Protein AF-A0A8T4SDY5-F1 (afdb_monomer_lite)

Foldseek 3Di:
DDDDDPPDDPDDPLPAEDEQALLLLLLCQLVLDVVSVCCLQVVPPSYAYEYEPLSVVLNVVLDDPPRPGDVVSVVSNVVRYHYHYPCVVPVDDRDDHDPVSSVVSCCSSNPRPPPPPPDPDD

Sequence (122 aa):
MVRIDIRVNPVEQPSNTITLTPDMILKYLLGTDEKIETTILCKPEKTELVTTDLALYEAMGSIKPYDNVQLNKLTKLLESVHIFSHKQQTGSEKPILKEERVEQLRKIALDKQSNKKSKLED

Secondary structure (DSSP, 8-state):
--------PPP---S-EEEPPHHHHHHHHHT--HHHHHHHHH--TT-EEEEEHHHHHHHHHT--TTS---HHHHHHHHHHEEEE-HHHHHSSPPPPPPHHHHHHHHHHHH------------

Structure (mmCIF, N/CA/C/O backbone):
data_AF-A0A8T4SDY5-F1
#
_entry.id   AF-A0A8T4SDY5-F1
#
loop_
_atom_site.group_PDB
_atom_site.id
_atom_site.type_symbol
_atom_site.label_atom_id
_atom_site.label_alt_id
_atom_site.label_comp_id
_atom_site.label_asym_id
_atom_site.label_entity_id
_atom_site.label_seq_id
_atom_site.pdbx_PDB_ins_code
_atom_site.Cartn_x
_atom_site.Cartn_y
_atom_site.Cartn_z
_atom_site.occupancy
_atom_site.B_iso_or_equiv
_atom_site.auth_seq_id
_atom_site.auth_comp_id
_atom_site.auth_asym_id
_atom_site.auth_atom_id
_atom_site.pdbx_PDB_model_num
ATOM 1 N N . MET A 1 1 ? 36.362 -31.398 -11.521 1.00 44.50 1 MET A N 1
ATOM 2 C CA . MET A 1 1 ? 35.731 -30.291 -10.771 1.00 44.50 1 MET A CA 1
ATOM 3 C C . MET A 1 1 ? 35.431 -29.184 -11.772 1.00 44.50 1 MET A C 1
ATOM 5 O O . MET A 1 1 ? 36.360 -28.533 -12.226 1.00 44.50 1 MET A O 1
ATOM 9 N N . VAL A 1 2 ? 34.184 -29.079 -12.234 1.00 39.91 2 VAL A N 1
ATOM 10 C CA . VAL A 1 2 ? 33.777 -28.136 -13.293 1.00 39.91 2 VAL A CA 1
ATOM 11 C C . VAL A 1 2 ? 33.334 -26.834 -12.628 1.00 39.91 2 VAL A C 1
ATOM 13 O O . VAL A 1 2 ? 32.481 -26.868 -11.745 1.00 39.91 2 VAL A O 1
ATOM 16 N N . ARG A 1 3 ? 33.935 -25.704 -13.012 1.00 40.62 3 ARG A N 1
ATOM 17 C CA . ARG A 1 3 ? 33.498 -24.362 -12.608 1.00 40.62 3 ARG A CA 1
ATOM 18 C C . ARG A 1 3 ? 32.627 -23.807 -13.731 1.00 40.62 3 ARG A C 1
ATOM 20 O O . ARG A 1 3 ? 33.090 -23.718 -14.863 1.00 40.62 3 ARG A O 1
ATOM 27 N N . ILE A 1 4 ? 31.365 -23.518 -13.429 1.00 52.50 4 ILE A N 1
ATOM 28 C CA . ILE A 1 4 ? 30.441 -22.861 -14.355 1.00 52.50 4 ILE A CA 1
ATOM 29 C C . ILE A 1 4 ? 30.467 -21.377 -14.003 1.00 52.50 4 ILE A C 1
ATOM 31 O O . ILE A 1 4 ? 29.946 -20.979 -12.963 1.00 52.50 4 ILE A O 1
ATOM 35 N N . ASP A 1 5 ? 31.089 -20.574 -14.861 1.00 45.53 5 ASP A N 1
ATOM 36 C CA . ASP A 1 5 ? 31.053 -19.120 -14.757 1.00 45.53 5 ASP A CA 1
ATOM 37 C C . ASP A 1 5 ? 29.732 -18.615 -15.349 1.00 45.53 5 ASP A C 1
ATOM 39 O O . ASP A 1 5 ? 29.565 -18.508 -16.567 1.00 45.53 5 ASP A O 1
ATOM 43 N N . ILE A 1 6 ? 28.762 -18.327 -14.480 1.00 57.06 6 ILE A N 1
ATOM 44 C CA . ILE A 1 6 ? 27.510 -17.673 -14.870 1.00 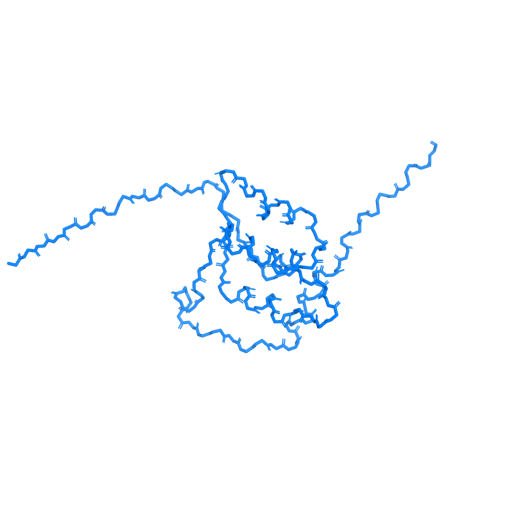57.06 6 ILE A CA 1
ATOM 45 C C . ILE A 1 6 ? 27.828 -16.199 -15.135 1.00 57.06 6 ILE A C 1
ATOM 47 O O . ILE A 1 6 ? 27.976 -15.400 -14.211 1.00 57.06 6 ILE A O 1
ATOM 51 N N . ARG A 1 7 ? 27.942 -15.831 -16.415 1.00 48.81 7 ARG A N 1
ATOM 52 C CA . ARG A 1 7 ? 27.983 -14.428 -16.841 1.00 48.81 7 ARG A CA 1
ATOM 53 C C . ARG A 1 7 ? 26.592 -13.824 -16.668 1.00 48.81 7 ARG A C 1
ATOM 55 O O . ARG A 1 7 ? 25.715 -14.028 -17.503 1.00 48.81 7 ARG A O 1
ATOM 62 N N . VAL A 1 8 ? 26.391 -13.093 -15.578 1.00 56.53 8 VAL A N 1
ATOM 63 C CA . VAL A 1 8 ? 25.220 -12.228 -15.415 1.00 56.53 8 VAL A CA 1
ATOM 64 C C . VAL A 1 8 ? 25.476 -10.980 -16.256 1.00 56.53 8 VAL A C 1
ATOM 66 O O . VAL A 1 8 ? 26.360 -10.186 -15.937 1.00 56.53 8 VAL A O 1
ATOM 69 N N . ASN A 1 9 ? 24.756 -10.835 -17.369 1.00 43.38 9 ASN A N 1
ATOM 70 C CA . ASN A 1 9 ? 24.754 -9.583 -18.122 1.00 43.38 9 ASN A CA 1
ATOM 71 C C . ASN A 1 9 ? 24.195 -8.466 -17.222 1.00 43.38 9 ASN A C 1
ATOM 73 O O . ASN A 1 9 ? 23.220 -8.717 -16.507 1.00 43.38 9 ASN A O 1
ATOM 77 N N . PRO A 1 10 ? 24.774 -7.253 -17.235 1.00 46.28 10 PRO A N 1
ATOM 78 C CA . PRO A 1 10 ? 24.195 -6.130 -16.516 1.00 46.28 10 PRO A CA 1
ATOM 79 C C . PRO A 1 10 ? 22.803 -5.862 -17.092 1.00 46.28 10 PRO A C 1
ATOM 81 O O . PRO A 1 10 ? 22.654 -5.596 -18.282 1.00 46.28 10 PRO A O 1
ATOM 84 N N . VAL A 1 11 ? 21.784 -5.996 -16.246 1.00 57.41 11 VAL A N 1
ATOM 85 C CA . VAL A 1 11 ? 20.415 -5.598 -16.574 1.00 57.41 11 VAL A CA 1
ATOM 86 C C . VAL A 1 11 ? 20.456 -4.091 -16.810 1.00 57.41 11 VAL A C 1
ATOM 88 O O . VAL A 1 11 ? 20.829 -3.341 -15.906 1.00 57.41 11 VAL A O 1
ATOM 91 N N . GLU A 1 12 ? 20.146 -3.652 -18.032 1.00 52.16 12 GLU A N 1
ATOM 92 C CA . GLU A 1 12 ? 19.952 -2.234 -18.334 1.00 52.16 12 GLU A CA 1
ATOM 93 C C . GLU A 1 12 ? 18.921 -1.681 -17.345 1.00 52.16 12 GLU A C 1
ATOM 95 O O . GLU A 1 12 ? 17.780 -2.140 -17.305 1.00 52.16 12 GLU A O 1
ATOM 100 N N . GLN A 1 13 ? 19.344 -0.750 -16.485 1.00 49.12 13 GLN A N 1
ATOM 101 C CA . GLN A 1 13 ? 18.445 -0.148 -15.509 1.00 49.12 13 GLN A CA 1
ATOM 102 C C . GLN A 1 13 ? 17.371 0.638 -16.271 1.00 49.12 13 GLN A C 1
ATOM 104 O O . GLN A 1 13 ? 17.728 1.532 -17.048 1.00 49.12 13 GLN A O 1
ATOM 109 N N . PRO A 1 14 ? 16.072 0.343 -16.085 1.00 51.69 14 PRO A N 1
ATOM 110 C CA . PRO A 1 14 ? 15.031 1.179 -16.656 1.00 51.69 14 PRO A CA 1
ATOM 111 C C . PRO A 1 14 ? 15.215 2.596 -16.112 1.00 51.69 14 PRO A C 1
ATOM 113 O O . PRO A 1 14 ? 15.319 2.808 -14.907 1.00 51.69 14 PRO A O 1
ATOM 116 N N . SER A 1 15 ? 15.278 3.58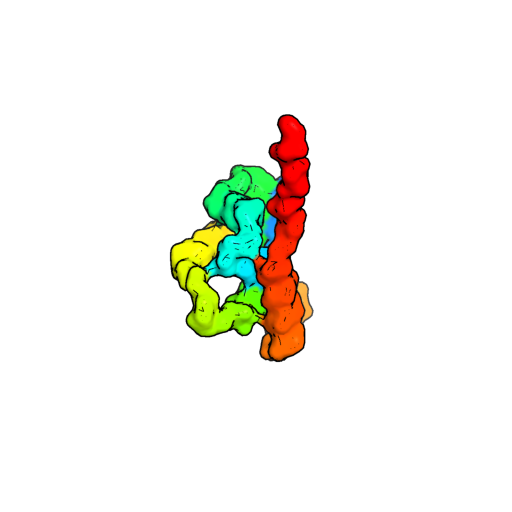6 -17.002 1.00 61.88 15 SER A N 1
ATOM 117 C CA . SER A 1 15 ? 15.659 4.959 -16.649 1.00 61.88 15 SER A CA 1
ATOM 118 C C . SER A 1 15 ? 14.655 5.683 -15.736 1.00 61.88 15 SER A C 1
ATOM 120 O O . SER A 1 15 ? 14.908 6.825 -15.377 1.00 61.88 15 SER A O 1
ATOM 122 N N . ASN A 1 16 ? 13.528 5.056 -15.370 1.00 84.88 16 ASN A N 1
ATOM 123 C CA . ASN A 1 16 ? 12.504 5.600 -14.475 1.00 84.88 16 ASN A CA 1
ATOM 124 C C . ASN A 1 16 ? 11.881 4.495 -13.600 1.00 84.88 16 ASN A C 1
ATOM 126 O O . ASN A 1 16 ? 10.902 3.858 -13.993 1.00 84.88 16 ASN A O 1
ATOM 130 N N . THR A 1 17 ? 12.408 4.296 -12.393 1.00 92.06 17 THR A N 1
ATOM 131 C CA . THR A 1 17 ? 11.787 3.443 -11.366 1.00 92.06 17 THR A CA 1
ATOM 132 C C . THR A 1 17 ? 10.934 4.293 -10.425 1.00 92.06 17 THR A C 1
ATOM 134 O O . THR A 1 17 ? 11.414 5.279 -9.866 1.00 92.06 17 THR A O 1
ATOM 137 N N . ILE A 1 18 ? 9.673 3.910 -10.219 1.00 94.56 18 ILE A N 1
ATOM 138 C CA . ILE A 1 18 ? 8.767 4.528 -9.246 1.00 94.56 18 ILE A CA 1
ATOM 139 C C . ILE A 1 18 ? 8.543 3.548 -8.100 1.00 94.56 18 ILE A C 1
ATOM 141 O O . ILE A 1 18 ? 7.966 2.474 -8.280 1.00 94.56 18 ILE A O 1
ATOM 145 N N . THR A 1 19 ? 8.953 3.951 -6.902 1.00 96.56 19 THR A N 1
ATOM 146 C CA . THR A 1 19 ? 8.685 3.201 -5.675 1.00 96.56 19 THR A CA 1
ATOM 147 C C . THR A 1 19 ? 7.316 3.577 -5.121 1.00 96.56 19 THR A C 1
ATOM 149 O O . THR A 1 19 ? 7.095 4.724 -4.736 1.00 96.56 19 THR A O 1
ATOM 152 N N . LEU A 1 20 ? 6.401 2.612 -5.047 1.00 97.62 20 LEU A N 1
ATOM 153 C CA . LEU A 1 20 ? 5.087 2.796 -4.441 1.00 97.62 20 LEU A CA 1
ATOM 154 C C . LEU A 1 20 ? 5.178 2.652 -2.922 1.00 97.62 20 LEU A C 1
ATOM 156 O O . LEU A 1 20 ? 5.551 1.594 -2.403 1.00 97.62 20 LEU A O 1
ATOM 160 N N . THR A 1 21 ? 4.807 3.717 -2.217 1.00 98.06 21 THR A N 1
ATOM 161 C CA . THR A 1 21 ? 4.687 3.745 -0.757 1.00 98.06 21 THR A CA 1
ATOM 162 C C . THR A 1 21 ? 3.355 3.128 -0.300 1.00 98.06 21 THR A C 1
ATOM 164 O O . THR A 1 21 ? 2.428 2.980 -1.104 1.00 98.06 21 THR A O 1
ATOM 167 N N . PRO A 1 22 ? 3.208 2.776 0.992 1.00 98.56 22 PRO A N 1
ATOM 168 C CA . PRO A 1 22 ? 1.965 2.198 1.503 1.00 98.56 22 PRO A CA 1
ATOM 169 C C . PRO A 1 22 ? 0.738 3.096 1.289 1.00 98.56 22 PRO A C 1
ATOM 171 O O . PRO A 1 22 ? -0.335 2.602 0.955 1.00 98.56 22 PRO A O 1
ATOM 174 N N . ASP A 1 23 ? 0.881 4.418 1.431 1.00 97.75 23 ASP A N 1
ATOM 175 C CA . ASP A 1 23 ? -0.214 5.367 1.209 1.00 97.75 23 ASP A CA 1
ATOM 176 C C . ASP A 1 23 ? -0.605 5.464 -0.273 1.00 97.75 23 ASP A C 1
ATOM 178 O O . ASP A 1 23 ? -1.792 5.560 -0.577 1.00 97.75 23 ASP A O 1
ATOM 182 N N . MET A 1 24 ? 0.353 5.363 -1.202 1.00 97.50 24 MET A N 1
ATOM 183 C CA . MET A 1 24 ? 0.060 5.311 -2.637 1.00 97.50 24 MET A CA 1
ATOM 184 C C . MET A 1 24 ? -0.706 4.038 -3.006 1.00 97.50 24 MET A C 1
ATOM 186 O O . MET A 1 24 ? -1.693 4.099 -3.739 1.00 97.50 24 MET A O 1
ATOM 190 N N . ILE A 1 25 ? -0.293 2.889 -2.464 1.00 98.19 25 ILE A N 1
ATOM 191 C CA . ILE A 1 25 ? -1.002 1.617 -2.659 1.00 98.19 25 ILE A CA 1
ATOM 192 C C . ILE A 1 25 ? -2.414 1.710 -2.072 1.00 98.19 25 ILE A C 1
ATOM 194 O O . ILE A 1 25 ? -3.379 1.304 -2.718 1.00 98.19 25 ILE A O 1
ATOM 198 N N . LEU A 1 26 ? -2.561 2.289 -0.879 1.00 97.81 26 LEU A N 1
ATOM 199 C CA . LEU A 1 26 ? -3.868 2.466 -0.255 1.00 97.81 26 LEU A CA 1
ATOM 200 C C . LEU A 1 26 ? -4.771 3.387 -1.090 1.00 97.81 26 LEU A C 1
ATOM 202 O O . LEU A 1 26 ? -5.915 3.028 -1.352 1.00 97.81 26 LEU A O 1
ATOM 206 N N . LYS A 1 27 ? -4.258 4.518 -1.592 1.00 96.94 27 LYS A N 1
ATOM 207 C CA . LYS A 1 27 ? -4.997 5.414 -2.503 1.00 96.94 27 LYS A CA 1
ATOM 208 C C . LYS A 1 27 ? -5.493 4.699 -3.752 1.00 96.94 27 LYS A C 1
ATOM 210 O O . LYS A 1 27 ? -6.636 4.891 -4.159 1.00 96.94 27 LYS A O 1
ATOM 215 N N . TYR A 1 28 ? -4.655 3.850 -4.340 1.00 97.12 28 TYR A N 1
ATOM 216 C CA . TYR A 1 28 ? -5.029 3.041 -5.494 1.00 97.12 28 TYR A CA 1
ATOM 217 C C . TYR A 1 28 ? -6.183 2.077 -5.184 1.00 97.12 28 TYR A C 1
ATOM 219 O O . TYR A 1 28 ? -7.192 2.051 -5.899 1.00 97.12 28 TYR A O 1
ATOM 227 N N . LEU A 1 29 ? -6.047 1.311 -4.095 1.00 96.75 29 LEU A N 1
ATOM 228 C CA . LEU A 1 29 ? -7.037 0.318 -3.672 1.00 96.75 29 LEU A CA 1
ATOM 229 C C . LEU A 1 29 ? -8.377 0.970 -3.308 1.00 96.75 29 LEU A C 1
ATOM 231 O O . LEU A 1 29 ? -9.426 0.421 -3.642 1.00 96.75 29 LEU A O 1
ATOM 235 N N . LEU A 1 30 ? -8.342 2.157 -2.694 1.00 95.69 30 LEU A N 1
ATOM 236 C CA . LEU A 1 30 ? -9.529 2.943 -2.345 1.00 95.69 30 LEU A CA 1
ATOM 237 C C . LEU A 1 30 ? -10.071 3.794 -3.508 1.00 95.69 30 LEU A C 1
ATOM 239 O O . LEU A 1 30 ? -11.177 4.317 -3.411 1.00 95.69 30 LEU A O 1
ATOM 243 N N . GLY A 1 31 ? -9.321 3.939 -4.607 1.00 93.69 31 GLY A N 1
ATOM 244 C CA . GLY A 1 31 ? -9.705 4.778 -5.747 1.00 93.69 31 GLY A CA 1
ATOM 245 C C . GLY A 1 31 ? -9.771 6.272 -5.421 1.00 93.69 31 GLY A C 1
ATOM 246 O O . GLY A 1 31 ? -10.622 6.976 -5.956 1.00 93.69 31 GLY A O 1
ATOM 247 N N . THR A 1 32 ? -8.918 6.761 -4.518 1.00 93.94 32 THR A N 1
ATOM 248 C CA . THR A 1 32 ? -8.925 8.169 -4.083 1.00 93.94 32 THR A CA 1
ATOM 249 C C . THR A 1 32 ? -7.930 9.062 -4.826 1.00 93.94 32 THR A C 1
A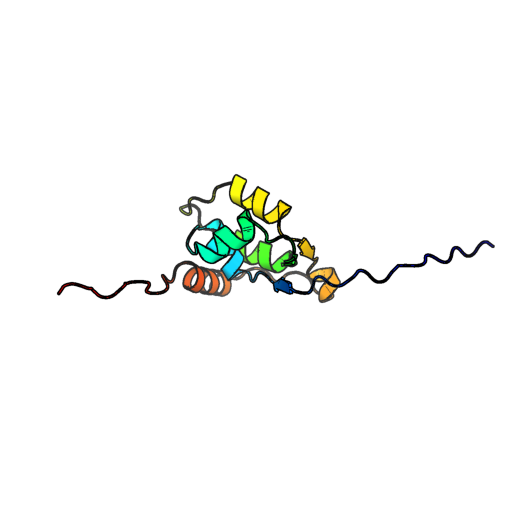TOM 251 O O . THR A 1 32 ? -7.952 10.277 -4.634 1.00 93.94 32 THR A O 1
ATOM 254 N N . ASP A 1 33 ? -7.084 8.494 -5.691 1.00 93.50 33 ASP A N 1
ATOM 255 C CA . ASP A 1 33 ? -6.106 9.228 -6.500 1.00 93.50 33 ASP A CA 1
ATOM 256 C C . ASP A 1 33 ? -6.062 8.687 -7.939 1.00 93.50 33 ASP A C 1
ATOM 258 O O . ASP A 1 33 ? -5.479 7.637 -8.220 1.00 93.50 33 ASP A O 1
ATOM 262 N N . GLU A 1 34 ? -6.674 9.435 -8.860 1.00 92.44 34 GLU A N 1
ATOM 263 C CA . GLU A 1 34 ? -6.781 9.092 -10.285 1.00 92.44 34 GLU A CA 1
ATOM 264 C C . GLU A 1 34 ? -5.411 9.005 -10.981 1.00 92.44 34 GLU A C 1
ATOM 266 O O . GLU A 1 34 ? -5.217 8.203 -11.900 1.00 92.44 34 GLU A O 1
ATOM 271 N N . LYS A 1 35 ? -4.424 9.799 -10.539 1.00 92.94 35 LYS A N 1
ATOM 272 C CA . LYS A 1 35 ? -3.082 9.785 -11.141 1.00 92.94 35 LYS A CA 1
ATOM 273 C C . LYS A 1 35 ? -2.358 8.497 -10.789 1.00 92.94 35 LYS A C 1
ATOM 275 O O . LYS A 1 35 ? -1.747 7.875 -11.661 1.00 92.94 35 LYS A O 1
ATOM 280 N N . ILE A 1 36 ? -2.433 8.090 -9.522 1.00 93.94 36 ILE A N 1
ATOM 281 C CA . ILE A 1 36 ? -1.863 6.818 -9.067 1.00 93.94 36 ILE A CA 1
ATOM 282 C C . ILE A 1 36 ? -2.584 5.653 -9.750 1.00 93.94 36 ILE A C 1
ATOM 284 O O . ILE A 1 36 ? -1.927 4.733 -10.237 1.00 93.94 36 ILE A O 1
ATOM 288 N N . GLU A 1 37 ? -3.913 5.718 -9.852 1.00 94.25 37 GLU A N 1
ATOM 289 C CA . GLU A 1 37 ? -4.708 4.712 -10.554 1.00 94.25 37 GLU A CA 1
ATOM 290 C C . GLU A 1 37 ? -4.286 4.548 -12.010 1.00 94.25 37 GLU A C 1
ATOM 292 O O . GLU A 1 37 ? -3.935 3.441 -12.418 1.00 94.25 37 GLU A O 1
ATOM 297 N N . THR A 1 38 ? -4.195 5.641 -12.761 1.00 94.25 38 THR A N 1
ATOM 298 C CA . THR A 1 38 ? -3.725 5.617 -14.152 1.00 94.25 38 THR A CA 1
ATOM 299 C C . THR A 1 38 ? -2.308 5.054 -14.260 1.00 94.25 38 THR A C 1
ATOM 301 O O . THR A 1 38 ? -2.029 4.230 -15.129 1.00 94.25 38 THR A O 1
ATOM 304 N N . THR A 1 39 ? -1.411 5.448 -13.352 1.00 94.12 39 THR A N 1
ATOM 305 C CA . THR A 1 39 ? -0.016 4.985 -13.353 1.00 94.12 39 THR A CA 1
ATOM 306 C C . THR A 1 39 ? 0.074 3.466 -13.202 1.00 94.12 39 THR A C 1
ATOM 308 O O . THR A 1 39 ? 0.809 2.819 -13.948 1.00 94.12 39 THR A O 1
ATOM 311 N N . ILE A 1 40 ? -0.691 2.887 -12.272 1.00 94.31 40 ILE A N 1
ATOM 312 C CA . ILE A 1 40 ? -0.683 1.442 -12.004 1.00 94.31 40 ILE A CA 1
ATOM 313 C C . ILE A 1 40 ? -1.423 0.667 -13.099 1.00 94.31 40 ILE A C 1
ATOM 315 O O . ILE A 1 40 ? -0.940 -0.375 -13.532 1.00 94.31 40 ILE A O 1
ATOM 319 N N . LEU A 1 41 ? -2.575 1.160 -13.569 1.00 93.44 41 LEU A N 1
ATOM 320 C CA . LEU A 1 41 ? -3.363 0.475 -14.597 1.00 93.44 41 LEU A CA 1
ATOM 321 C C . LEU A 1 41 ? -2.643 0.441 -15.949 1.00 93.44 41 LEU A C 1
ATOM 323 O O . LEU A 1 41 ? -2.639 -0.597 -16.612 1.00 93.44 41 LEU A O 1
ATOM 327 N N . CYS A 1 42 ? -2.052 1.565 -16.359 1.00 89.88 42 CYS A N 1
ATOM 328 C CA . CYS A 1 42 ? -1.462 1.701 -17.686 1.00 89.88 42 CYS A CA 1
ATOM 329 C C . CYS A 1 42 ? 0.009 1.290 -17.746 1.00 89.88 42 CYS A C 1
ATOM 331 O O . CYS A 1 42 ? 0.444 0.951 -18.839 1.00 89.88 42 CYS A O 1
ATOM 333 N N . LYS A 1 43 ? 0.752 1.342 -16.625 1.00 85.19 43 LYS A N 1
ATOM 334 C CA . LYS A 1 43 ? 2.200 1.073 -16.515 1.00 85.19 43 LYS A CA 1
ATOM 335 C C . LYS A 1 43 ? 2.988 1.520 -17.766 1.00 85.19 43 LYS A C 1
ATOM 337 O O . LYS A 1 43 ? 3.202 0.714 -18.671 1.00 85.19 43 LYS A O 1
ATOM 342 N N . PRO A 1 44 ? 3.439 2.787 -17.833 1.00 83.00 44 PRO A N 1
ATOM 343 C CA . PRO A 1 44 ? 4.159 3.299 -18.998 1.00 83.00 44 PRO A CA 1
ATOM 344 C C . PRO A 1 44 ? 5.334 2.390 -19.389 1.00 83.00 44 PRO A C 1
ATOM 346 O O . PRO A 1 44 ? 6.076 1.944 -18.518 1.00 83.00 44 PRO A O 1
ATOM 349 N N . GLU A 1 45 ? 5.536 2.149 -20.690 1.00 81.56 45 GLU A N 1
ATOM 350 C CA . GLU A 1 45 ? 6.480 1.135 -21.210 1.00 81.56 45 GLU A CA 1
ATOM 351 C C . GLU A 1 45 ? 7.925 1.276 -20.699 1.00 81.56 45 GLU A C 1
ATOM 353 O O . GLU A 1 45 ? 8.673 0.304 -20.665 1.00 81.56 45 GLU A O 1
ATOM 358 N N . LYS A 1 46 ? 8.328 2.482 -20.286 1.00 85.62 46 LYS A N 1
ATOM 359 C CA . LYS A 1 46 ? 9.678 2.797 -19.789 1.00 85.62 46 LYS A CA 1
ATOM 360 C C . LYS A 1 46 ? 9.727 3.049 -18.281 1.00 85.62 46 LYS A C 1
ATOM 362 O O . LYS A 1 46 ? 10.680 3.656 -17.795 1.00 85.62 46 LYS A O 1
ATOM 367 N N . THR A 1 47 ? 8.690 2.643 -17.553 1.00 89.75 47 THR A N 1
ATOM 368 C CA . THR A 1 47 ? 8.567 2.865 -16.115 1.00 89.75 47 THR A CA 1
ATOM 369 C C . TH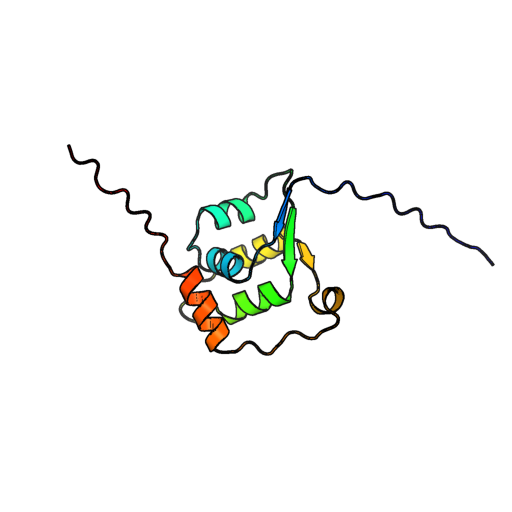R A 1 47 ? 8.430 1.546 -15.377 1.00 89.75 47 THR A C 1
ATOM 371 O O . THR A 1 47 ? 7.496 0.773 -15.595 1.00 89.75 47 THR A O 1
ATOM 374 N N . GLU A 1 48 ? 9.348 1.308 -14.449 1.00 93.94 48 GLU A N 1
ATOM 375 C CA . GLU A 1 48 ? 9.248 0.184 -13.532 1.00 93.94 48 GLU A CA 1
ATOM 376 C C . GLU A 1 48 ? 8.544 0.636 -12.255 1.00 93.94 48 GLU A C 1
ATOM 378 O O . GLU A 1 48 ? 8.960 1.598 -11.613 1.00 93.94 48 GLU A O 1
ATOM 383 N N . LEU A 1 49 ? 7.463 -0.046 -11.884 1.00 96.38 49 LEU A N 1
ATOM 384 C CA . LEU A 1 49 ? 6.803 0.168 -10.603 1.00 96.38 49 LEU A CA 1
ATOM 385 C C . LEU A 1 49 ? 7.331 -0.871 -9.628 1.00 96.38 49 LEU A C 1
ATOM 387 O O . LEU A 1 49 ? 7.241 -2.066 -9.906 1.00 96.38 49 LEU A O 1
ATOM 391 N N . VAL A 1 50 ? 7.851 -0.425 -8.492 1.00 97.12 50 VAL A N 1
ATOM 392 C CA . VAL A 1 50 ? 8.400 -1.312 -7.467 1.00 97.12 50 VAL A CA 1
ATOM 393 C C . VAL A 1 50 ? 7.795 -1.018 -6.106 1.00 97.12 50 VAL A C 1
ATOM 395 O O . VAL A 1 50 ? 7.392 0.105 -5.814 1.00 97.12 50 VAL A O 1
ATOM 398 N N . THR A 1 51 ? 7.737 -2.018 -5.240 1.00 98.19 51 THR A N 1
ATOM 399 C CA . THR A 1 51 ? 7.376 -1.835 -3.834 1.00 98.19 51 THR A CA 1
ATOM 400 C C . THR A 1 51 ? 7.967 -2.950 -2.976 1.00 98.19 51 THR A C 1
ATOM 402 O O . THR A 1 51 ? 8.712 -3.798 -3.466 1.00 98.19 51 THR A O 1
ATOM 405 N N . THR A 1 52 ? 7.640 -2.953 -1.687 1.00 98.38 52 THR A N 1
ATOM 406 C CA . THR A 1 52 ? 7.981 -4.040 -0.771 1.00 98.38 52 THR A CA 1
ATOM 407 C C . THR A 1 52 ? 6.731 -4.757 -0.289 1.00 98.38 52 THR A C 1
ATOM 409 O O . THR A 1 52 ? 5.649 -4.178 -0.178 1.00 98.38 52 THR A O 1
ATOM 412 N N . ASP A 1 53 ? 6.889 -6.022 0.071 1.00 98.19 53 ASP A N 1
ATOM 413 C CA . ASP A 1 53 ? 5.841 -6.805 0.717 1.00 98.19 53 ASP A CA 1
ATOM 414 C C . ASP A 1 53 ? 5.451 -6.270 2.115 1.00 98.19 53 ASP A C 1
ATOM 416 O O . ASP A 1 53 ? 4.396 -6.642 2.632 1.00 98.19 53 ASP A O 1
ATOM 420 N N . LEU A 1 54 ? 6.274 -5.407 2.732 1.00 98.44 54 LEU A N 1
ATOM 421 C CA . LEU A 1 54 ? 5.916 -4.607 3.908 1.00 98.44 54 LEU A CA 1
ATOM 422 C C . LEU A 1 54 ? 4.948 -3.486 3.526 1.00 98.44 54 LEU A C 1
ATOM 424 O O . LEU A 1 54 ? 3.919 -3.334 4.172 1.00 98.44 54 LEU A O 1
ATOM 428 N N . ALA A 1 55 ? 5.243 -2.728 2.469 1.00 98.50 55 ALA A N 1
ATOM 429 C CA . ALA A 1 55 ? 4.383 -1.626 2.051 1.00 98.50 55 ALA A CA 1
ATOM 430 C C . ALA A 1 55 ? 3.000 -2.111 1.598 1.00 98.50 55 ALA A C 1
ATOM 432 O O . ALA A 1 55 ? 1.987 -1.507 1.953 1.00 98.50 55 ALA A O 1
ATOM 433 N N . LEU A 1 56 ? 2.951 -3.244 0.891 1.00 98.31 56 LEU A N 1
ATOM 434 C CA . LEU A 1 56 ? 1.691 -3.905 0.562 1.00 98.31 56 LEU A CA 1
ATOM 435 C C . LEU A 1 56 ? 0.947 -4.372 1.824 1.00 98.31 56 LEU A C 1
ATOM 437 O O . LEU A 1 56 ? -0.259 -4.158 1.927 1.00 98.31 56 LEU A O 1
ATOM 441 N N . TYR A 1 57 ? 1.654 -4.963 2.794 1.00 98.50 57 TYR A N 1
ATOM 442 C CA . TYR A 1 57 ? 1.070 -5.383 4.073 1.00 98.50 57 TYR A CA 1
ATOM 443 C C . TYR A 1 57 ? 0.451 -4.209 4.843 1.00 98.50 57 TYR A C 1
ATOM 445 O O . TYR A 1 57 ? -0.698 -4.304 5.270 1.00 98.50 57 TYR A O 1
ATOM 453 N N . GLU A 1 58 ? 1.172 -3.094 4.980 1.00 98.62 58 GLU A N 1
ATOM 454 C CA . GLU A 1 58 ? 0.670 -1.899 5.665 1.00 98.62 58 GLU A CA 1
ATOM 455 C C . GLU A 1 58 ? -0.564 -1.313 4.962 1.00 98.62 58 GLU A C 1
ATOM 457 O O . GLU A 1 58 ? -1.544 -0.961 5.621 1.00 98.62 58 GLU A O 1
ATOM 462 N N . ALA A 1 59 ? -0.546 -1.241 3.627 1.00 98.19 59 ALA A N 1
ATOM 463 C CA . ALA A 1 59 ? -1.675 -0.742 2.847 1.00 98.19 59 ALA A CA 1
ATOM 464 C C . ALA A 1 59 ? -2.908 -1.646 2.995 1.00 98.19 59 ALA A C 1
ATOM 466 O O . ALA A 1 59 ? -3.991 -1.163 3.320 1.00 98.19 59 ALA A O 1
ATOM 467 N N . MET A 1 60 ? -2.744 -2.962 2.821 1.00 97.81 60 MET A N 1
ATOM 468 C CA . MET A 1 60 ? -3.841 -3.925 2.946 1.00 97.81 60 MET A CA 1
ATOM 469 C C . MET A 1 60 ? -4.413 -3.965 4.365 1.00 97.81 60 MET A C 1
ATOM 471 O O . MET A 1 60 ? -5.629 -3.976 4.532 1.00 97.81 60 MET A O 1
ATOM 475 N N . GLY A 1 61 ? -3.555 -3.933 5.387 1.00 97.88 61 GLY A N 1
ATOM 476 C CA . GLY A 1 61 ? -3.983 -3.893 6.786 1.00 97.88 61 GLY A CA 1
ATOM 477 C C . GLY A 1 61 ? -4.659 -2.580 7.193 1.00 97.88 61 GLY A C 1
ATOM 478 O O . GLY A 1 61 ? -5.275 -2.516 8.253 1.00 97.88 61 GLY A O 1
ATOM 479 N N . SER A 1 62 ? -4.584 -1.546 6.349 1.00 98.12 62 SER A N 1
ATOM 480 C CA . SER A 1 62 ? -5.255 -0.261 6.565 1.00 98.12 62 SER A CA 1
ATOM 481 C C . SER A 1 62 ? -6.642 -0.167 5.915 1.00 98.12 62 SER A C 1
ATOM 483 O O . SER A 1 62 ? -7.329 0.842 6.101 1.00 98.12 62 SER A O 1
ATOM 485 N N . ILE A 1 63 ? -7.071 -1.190 5.168 1.00 97.56 63 ILE A N 1
ATOM 486 C CA . ILE A 1 63 ? -8.421 -1.291 4.594 1.00 97.56 63 ILE A CA 1
ATOM 487 C C . ILE A 1 63 ? -9.415 -1.622 5.713 1.00 97.56 63 ILE A C 1
ATOM 489 O O . ILE A 1 63 ? -9.173 -2.496 6.544 1.00 97.56 63 ILE A O 1
ATOM 493 N N . LYS A 1 64 ? -10.553 -0.929 5.740 1.00 96.19 64 LYS A N 1
ATOM 494 C CA . LYS A 1 64 ? -11.641 -1.160 6.697 1.00 96.19 64 LYS A CA 1
ATOM 495 C C . LYS A 1 64 ? -12.797 -1.902 5.997 1.00 96.19 64 LYS A C 1
ATOM 497 O O . LYS A 1 64 ? -12.939 -1.791 4.783 1.00 96.19 64 LYS A O 1
ATOM 502 N N . PRO A 1 65 ? -13.668 -2.629 6.728 1.00 94.62 65 PRO A N 1
ATOM 503 C CA . PRO A 1 65 ? -14.719 -3.462 6.119 1.00 94.62 65 PRO A CA 1
ATOM 504 C C . PRO A 1 65 ? -15.726 -2.716 5.233 1.00 94.62 65 PRO A C 1
ATOM 506 O O . PRO A 1 65 ? -16.386 -3.327 4.400 1.00 94.62 65 PRO A O 1
ATOM 509 N N . TYR A 1 66 ? -15.871 -1.407 5.4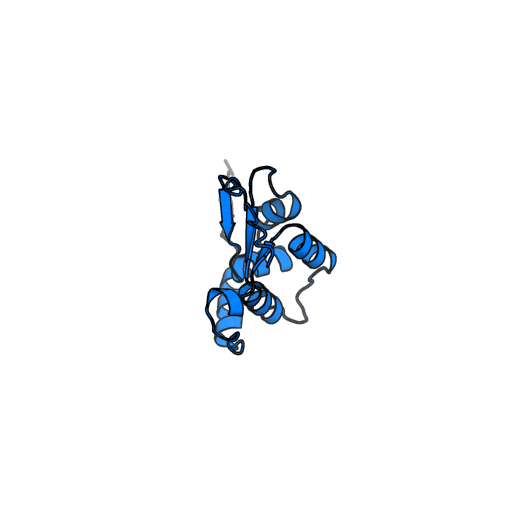40 1.00 94.00 66 TYR A N 1
ATOM 510 C CA . TYR A 1 66 ? -16.754 -0.544 4.659 1.00 94.00 66 TYR A CA 1
ATOM 511 C C . TYR A 1 66 ? -16.086 0.030 3.397 1.00 94.00 66 TYR A C 1
ATOM 513 O O . TYR A 1 66 ? -16.753 0.706 2.616 1.00 94.00 66 TYR A O 1
ATOM 521 N N . ASP A 1 67 ? -14.784 -0.193 3.197 1.00 94.44 67 ASP A N 1
ATOM 522 C CA . ASP A 1 67 ? -14.086 0.241 1.992 1.00 94.44 67 ASP A CA 1
ATOM 523 C C . ASP A 1 67 ? -14.429 -0.718 0.841 1.00 94.44 67 ASP A C 1
ATOM 525 O O . ASP A 1 67 ? -14.244 -1.932 0.936 1.00 94.44 67 ASP A O 1
ATOM 529 N N . ASN A 1 68 ? -14.916 -0.179 -0.277 1.00 89.88 68 ASN A N 1
ATOM 530 C CA . ASN A 1 68 ? -15.298 -0.981 -1.438 1.00 89.88 68 ASN A CA 1
ATOM 531 C C . ASN A 1 68 ? -14.081 -1.313 -2.319 1.00 89.88 68 ASN A C 1
ATOM 533 O O . ASN A 1 68 ? -13.927 -0.783 -3.423 1.00 89.88 68 ASN A O 1
ATOM 537 N N . VAL A 1 69 ? -13.189 -2.165 -1.812 1.00 93.94 69 VAL A N 1
ATOM 538 C CA . VAL A 1 69 ? -11.993 -2.597 -2.545 1.00 93.94 69 VAL A CA 1
ATOM 539 C C . VAL A 1 69 ? -12.354 -3.703 -3.530 1.00 93.94 69 VAL A C 1
ATOM 541 O O . VAL A 1 69 ? -12.852 -4.764 -3.158 1.00 93.94 69 VAL A O 1
ATOM 544 N N . GLN A 1 70 ? -12.062 -3.467 -4.806 1.00 93.31 70 GLN A N 1
ATOM 545 C CA . GLN A 1 70 ? -12.312 -4.442 -5.859 1.00 93.31 70 GLN A CA 1
ATOM 546 C C . GLN A 1 70 ? -11.100 -5.371 -6.036 1.00 93.31 70 GLN A C 1
ATOM 548 O O . GLN A 1 70 ? -9.966 -4.913 -6.180 1.00 93.31 70 GLN A O 1
ATOM 553 N N . LEU A 1 71 ? -11.330 -6.688 -6.062 1.00 94.25 71 LEU A N 1
ATOM 554 C CA . LEU A 1 71 ? -10.257 -7.688 -6.170 1.00 94.25 71 LEU A CA 1
ATOM 555 C C . LEU A 1 71 ? -9.433 -7.547 -7.462 1.00 94.25 71 LEU A C 1
ATOM 557 O O . LEU A 1 71 ? -8.223 -7.748 -7.444 1.00 94.25 71 LEU A O 1
ATOM 561 N N . ASN A 1 72 ? -10.065 -7.141 -8.564 1.00 95.25 72 ASN A N 1
ATOM 562 C CA . ASN A 1 72 ? -9.394 -6.860 -9.838 1.00 95.25 72 ASN A CA 1
ATOM 563 C C . ASN A 1 72 ? -8.302 -5.777 -9.713 1.00 95.25 72 ASN A C 1
ATOM 565 O O . ASN A 1 72 ? -7.265 -5.899 -10.362 1.00 95.25 72 ASN A O 1
ATOM 569 N N . LYS A 1 73 ? -8.484 -4.760 -8.855 1.00 94.69 73 LYS A N 1
ATOM 570 C CA . LYS A 1 73 ? -7.456 -3.751 -8.571 1.00 94.69 73 LYS A CA 1
ATOM 571 C C . LYS A 1 73 ? -6.252 -4.397 -7.907 1.00 94.69 73 LYS A C 1
ATOM 573 O O . LYS A 1 73 ? -5.127 -4.190 -8.347 1.00 94.69 73 LYS A O 1
ATOM 578 N N . LEU A 1 74 ? -6.476 -5.238 -6.898 1.00 95.94 74 LEU A N 1
ATOM 579 C CA . LEU A 1 74 ? -5.386 -5.978 -6.266 1.00 95.94 74 LEU A CA 1
ATOM 580 C C . LEU A 1 74 ? -4.649 -6.856 -7.287 1.00 95.94 74 LEU A C 1
ATOM 582 O O . LEU A 1 74 ? -3.425 -6.808 -7.351 1.00 95.94 74 LEU A O 1
ATOM 586 N N . THR A 1 75 ? -5.369 -7.594 -8.134 1.00 96.81 75 THR A N 1
ATOM 587 C CA . THR A 1 75 ? -4.755 -8.395 -9.205 1.00 96.81 75 THR A CA 1
ATOM 588 C C . THR A 1 75 ? -3.895 -7.537 -10.133 1.00 96.81 75 THR A C 1
ATOM 590 O O . THR A 1 75 ? -2.751 -7.896 -10.403 1.00 96.81 75 THR A O 1
ATOM 593 N N . LYS A 1 76 ? -4.395 -6.376 -10.570 1.00 96.38 76 LYS A N 1
ATOM 594 C CA . LYS A 1 76 ? -3.651 -5.490 -11.471 1.00 96.38 76 LYS A CA 1
ATOM 595 C C . LYS A 1 76 ? -2.424 -4.860 -10.808 1.00 96.38 76 LYS A C 1
ATOM 597 O O . LYS A 1 76 ? -1.397 -4.704 -11.469 1.00 96.38 76 LYS A O 1
ATOM 602 N N . LEU A 1 77 ? -2.499 -4.545 -9.513 1.00 96.94 77 LEU A N 1
ATOM 603 C CA . LEU A 1 77 ? -1.343 -4.118 -8.723 1.00 96.94 77 LEU A CA 1
ATOM 604 C C . LEU A 1 77 ? -0.249 -5.194 -8.743 1.00 96.94 77 LEU A C 1
ATOM 606 O O . LEU A 1 77 ? 0.893 -4.885 -9.067 1.00 96.94 77 LEU A O 1
ATOM 610 N N . LEU A 1 78 ? -0.607 -6.448 -8.445 1.00 96.81 78 LEU A N 1
ATOM 611 C CA . LEU A 1 78 ? 0.331 -7.577 -8.414 1.00 96.81 78 LEU A CA 1
ATOM 612 C C . LEU A 1 78 ? 0.926 -7.901 -9.796 1.00 96.81 78 LEU A C 1
ATOM 614 O O . LEU A 1 78 ? 2.057 -8.364 -9.878 1.00 96.81 78 LEU A O 1
ATOM 618 N N . GLU A 1 79 ? 0.183 -7.655 -10.876 1.00 95.88 79 GLU A N 1
ATOM 619 C CA . GLU A 1 79 ? 0.668 -7.795 -12.257 1.00 95.88 79 GLU A CA 1
ATOM 620 C C . GLU A 1 79 ? 1.665 -6.687 -12.634 1.00 95.88 79 GLU A C 1
ATOM 622 O O . GLU A 1 79 ? 2.671 -6.926 -13.302 1.00 95.88 79 GLU A O 1
ATOM 627 N N . SER A 1 80 ? 1.375 -5.450 -12.227 1.00 95.44 80 SER A N 1
ATOM 628 C CA . SER A 1 80 ? 2.070 -4.265 -12.742 1.00 95.44 80 SER A CA 1
ATOM 629 C C . SER A 1 80 ? 3.299 -3.889 -11.914 1.00 95.44 80 SER A C 1
ATOM 631 O O . SER A 1 80 ? 4.246 -3.307 -12.454 1.00 95.44 80 SER A O 1
ATOM 633 N N . VAL A 1 81 ? 3.299 -4.225 -10.623 1.00 96.44 81 VAL A N 1
ATOM 634 C CA . VAL A 1 81 ? 4.298 -3.790 -9.641 1.00 96.44 81 VAL A CA 1
ATOM 635 C C . VAL A 1 81 ? 5.211 -4.947 -9.257 1.00 96.44 81 VAL A C 1
ATOM 637 O O . VAL A 1 81 ? 4.752 -6.008 -8.845 1.00 96.44 81 VAL A O 1
ATOM 640 N N . HIS A 1 82 ? 6.521 -4.728 -9.328 1.00 97.06 82 HIS A N 1
ATOM 641 C CA . HIS A 1 82 ? 7.500 -5.666 -8.801 1.00 97.06 82 HIS A CA 1
ATOM 642 C C . HIS A 1 82 ? 7.589 -5.542 -7.273 1.00 97.06 82 HIS A C 1
ATOM 644 O O . HIS A 1 82 ? 7.842 -4.461 -6.738 1.00 97.06 82 HIS A O 1
ATOM 650 N N . ILE A 1 83 ? 7.374 -6.645 -6.556 1.00 97.81 83 ILE A N 1
ATOM 651 C CA . ILE A 1 83 ? 7.309 -6.657 -5.089 1.00 97.81 83 ILE A CA 1
ATOM 652 C C . ILE A 1 83 ? 8.559 -7.329 -4.5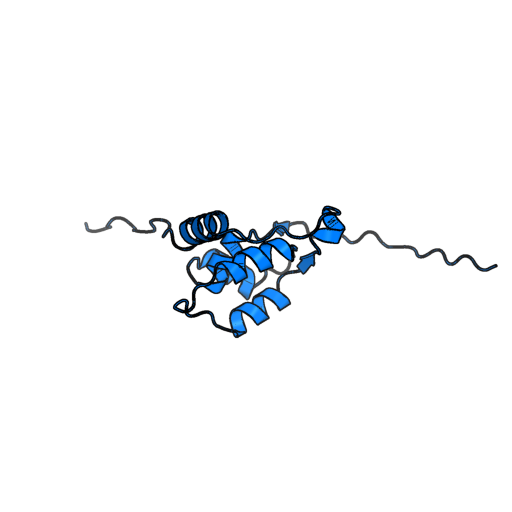31 1.00 97.81 83 ILE A C 1
ATOM 654 O O . ILE A 1 83 ? 8.732 -8.541 -4.647 1.00 97.81 83 ILE A O 1
ATOM 658 N N . PHE A 1 84 ? 9.406 -6.543 -3.875 1.00 97.44 84 PHE A N 1
ATOM 659 C CA . PHE A 1 84 ? 10.584 -7.040 -3.178 1.00 97.44 84 PHE A CA 1
ATOM 660 C C . PHE A 1 84 ? 10.246 -7.533 -1.768 1.00 97.44 84 PHE A C 1
ATOM 662 O O . PHE A 1 84 ? 9.340 -7.025 -1.101 1.00 97.44 84 PHE A O 1
ATOM 669 N N . SER A 1 85 ? 11.019 -8.498 -1.273 1.00 97.62 85 SER A N 1
ATOM 670 C CA . SER A 1 85 ? 10.921 -8.934 0.119 1.00 97.62 85 SER A CA 1
ATOM 671 C C . SER A 1 85 ? 11.604 -7.930 1.048 1.00 97.62 85 SER A C 1
ATOM 673 O O . SER A 1 85 ? 12.816 -7.726 0.963 1.00 97.62 85 SER A O 1
ATOM 675 N N . HIS A 1 86 ? 10.852 -7.366 1.995 1.00 96.50 86 HIS A N 1
ATOM 676 C CA . HIS A 1 86 ? 11.385 -6.502 3.045 1.00 96.50 86 HIS A CA 1
ATOM 677 C C . HIS A 1 86 ? 12.493 -7.208 3.829 1.00 96.50 86 HIS A C 1
ATOM 679 O O . HIS A 1 86 ? 13.575 -6.656 3.989 1.00 96.50 86 HIS A O 1
ATOM 685 N N . LYS A 1 87 ? 12.263 -8.463 4.235 1.00 97.31 87 LYS A N 1
ATOM 686 C CA . LYS A 1 87 ? 13.238 -9.254 4.994 1.00 97.31 87 LYS A CA 1
ATOM 687 C C . LYS A 1 87 ? 14.549 -9.453 4.237 1.00 97.31 87 LYS A C 1
ATOM 689 O O . LYS A 1 87 ? 15.610 -9.374 4.845 1.00 97.31 87 LYS A O 1
ATOM 694 N N . GLN A 1 88 ? 14.500 -9.695 2.927 1.00 96.44 88 GLN A N 1
ATOM 695 C CA . GLN A 1 88 ? 15.721 -9.833 2.124 1.00 96.44 88 GLN A CA 1
ATOM 696 C C . GLN A 1 88 ? 16.474 -8.504 1.979 1.00 96.44 88 GLN A C 1
ATOM 698 O O . GLN A 1 88 ? 17.699 -8.512 1.921 1.00 96.44 88 GLN A O 1
ATOM 703 N N . GLN A 1 89 ? 15.761 -7.374 1.943 1.00 93.75 89 GLN A N 1
ATOM 704 C CA . GLN A 1 89 ? 16.365 -6.047 1.801 1.00 93.75 89 GLN A CA 1
ATOM 705 C C . GLN A 1 89 ? 16.918 -5.485 3.116 1.00 93.75 89 GLN A C 1
ATOM 707 O O . GLN A 1 89 ? 17.958 -4.834 3.110 1.00 93.75 89 GLN A O 1
ATOM 712 N N . THR A 1 90 ? 16.228 -5.708 4.236 1.00 94.25 90 THR A N 1
ATOM 713 C CA . THR A 1 90 ? 16.550 -5.086 5.534 1.00 94.25 90 THR A CA 1
ATOM 714 C C . THR A 1 90 ? 17.130 -6.062 6.552 1.00 94.25 90 THR A C 1
ATOM 716 O O . THR A 1 90 ? 17.595 -5.642 7.610 1.00 94.25 90 THR A O 1
ATOM 719 N N . GLY A 1 91 ? 17.068 -7.368 6.278 1.00 95.94 91 GLY A N 1
ATOM 720 C CA . GLY A 1 91 ? 17.433 -8.424 7.224 1.00 95.94 91 GLY A CA 1
ATOM 721 C C . GLY A 1 91 ? 16.467 -8.572 8.404 1.00 95.94 91 GLY A C 1
ATOM 722 O O . GLY A 1 91 ? 16.725 -9.382 9.291 1.00 95.94 91 GLY A O 1
ATOM 723 N N . SER A 1 92 ? 15.370 -7.809 8.433 1.00 95.94 92 SER A N 1
ATOM 724 C CA . SER A 1 92 ? 14.456 -7.719 9.574 1.00 95.94 92 SER A CA 1
ATOM 725 C C . SER A 1 92 ? 13.054 -8.206 9.215 1.00 95.94 92 SER A C 1
ATOM 727 O O . SER A 1 92 ? 12.609 -8.099 8.071 1.00 95.94 92 SER A O 1
ATOM 729 N N . GLU A 1 93 ? 12.344 -8.755 10.199 1.00 97.31 93 GLU A N 1
ATOM 730 C CA . GLU A 1 93 ? 10.943 -9.144 10.029 1.00 97.31 93 GLU A CA 1
ATOM 731 C C . GLU A 1 93 ? 10.036 -7.916 9.907 1.00 97.31 93 GLU A C 1
ATOM 733 O O . GLU A 1 93 ? 10.357 -6.831 10.401 1.00 97.31 93 GLU A O 1
ATOM 738 N N . LYS A 1 94 ? 8.869 -8.095 9.278 1.00 97.00 94 LYS A N 1
ATOM 739 C CA . LYS A 1 94 ? 7.854 -7.038 9.227 1.00 97.00 94 LYS A CA 1
ATOM 740 C C . LYS A 1 94 ? 7.400 -6.711 10.655 1.00 97.00 94 LYS A C 1
ATOM 742 O O . LYS A 1 94 ? 7.029 -7.633 11.387 1.00 97.00 94 LYS A O 1
ATOM 747 N N . PRO A 1 95 ? 7.393 -5.433 11.065 1.00 95.81 95 PRO A N 1
ATOM 748 C CA . PRO A 1 95 ? 6.816 -5.057 12.345 1.00 95.81 95 PRO A CA 1
ATOM 749 C C . PRO A 1 95 ? 5.311 -5.347 12.356 1.00 95.81 95 PRO A C 1
ATOM 751 O O . PRO A 1 95 ? 4.649 -5.314 11.317 1.00 95.81 95 PRO A O 1
ATOM 754 N N . ILE A 1 96 ? 4.758 -5.586 13.547 1.00 97.44 96 ILE A N 1
ATOM 755 C CA . ILE A 1 96 ? 3.304 -5.659 13.733 1.00 97.44 96 ILE A CA 1
ATOM 756 C C . ILE A 1 96 ? 2.703 -4.306 13.345 1.00 97.44 96 ILE A C 1
ATOM 758 O O . ILE A 1 96 ? 3.125 -3.267 13.863 1.00 97.44 96 ILE A O 1
ATOM 762 N N . LEU A 1 97 ? 1.711 -4.326 12.453 1.00 97.50 97 LEU A N 1
ATOM 763 C CA . LEU A 1 97 ? 0.976 -3.129 12.069 1.00 97.50 97 LEU A CA 1
ATOM 764 C C . LEU A 1 97 ? 0.174 -2.602 13.264 1.00 97.50 97 LEU A C 1
ATOM 766 O O . LEU A 1 97 ? -0.713 -3.281 13.777 1.00 97.50 97 LEU A O 1
ATOM 770 N N . LYS A 1 98 ? 0.514 -1.392 13.711 1.00 98.06 98 LYS A N 1
ATOM 771 C CA . LYS A 1 98 ? -0.149 -0.713 14.830 1.00 98.06 98 LYS A CA 1
ATOM 772 C C . LYS A 1 98 ? -1.277 0.193 14.341 1.00 98.06 98 LYS A C 1
ATOM 774 O O . LYS A 1 98 ? -1.195 0.730 13.236 1.00 98.06 98 LYS A O 1
ATOM 779 N N . GLU A 1 99 ? -2.277 0.428 15.188 1.00 97.81 99 GLU A N 1
ATOM 780 C CA . GLU A 1 99 ? -3.429 1.275 14.843 1.00 97.81 99 GLU A CA 1
ATOM 781 C C . GLU A 1 99 ? -2.999 2.706 14.494 1.00 97.81 99 GLU A C 1
ATOM 783 O O . GLU A 1 99 ? -3.499 3.282 13.533 1.00 97.81 99 GLU A O 1
ATOM 788 N N . GLU A 1 100 ? -1.998 3.267 15.181 1.00 98.06 100 GLU A N 1
ATOM 789 C CA . GLU A 1 100 ? -1.513 4.619 14.876 1.00 98.06 100 GLU A CA 1
ATOM 790 C C . GLU A 1 100 ? -0.962 4.713 13.450 1.00 98.06 100 GLU A C 1
ATOM 792 O O . GLU A 1 100 ? -1.136 5.727 12.773 1.00 98.06 100 GLU A O 1
ATOM 797 N N . ARG A 1 101 ? -0.311 3.644 12.976 1.00 97.81 101 ARG A N 1
ATOM 798 C CA . ARG A 1 101 ? 0.206 3.565 11.609 1.00 97.81 101 ARG A CA 1
ATOM 799 C C . ARG A 1 101 ? -0.934 3.456 10.598 1.00 97.81 101 ARG A C 1
ATOM 801 O O . ARG A 1 101 ? -0.881 4.129 9.570 1.00 97.81 101 ARG A O 1
ATOM 808 N N . VAL A 1 102 ? -1.964 2.668 10.905 1.00 98.19 102 VAL A N 1
ATOM 809 C CA . VAL A 1 102 ? -3.179 2.559 10.080 1.00 98.19 102 VAL A CA 1
ATOM 810 C C . VAL A 1 102 ? -3.848 3.923 9.931 1.00 98.19 102 VAL A C 1
ATOM 812 O O . VAL A 1 102 ? -4.102 4.367 8.813 1.00 98.19 102 VAL A O 1
ATOM 815 N N . GLU A 1 103 ? -4.072 4.632 11.036 1.00 97.81 103 GLU A N 1
ATOM 816 C CA . GLU A 1 103 ? -4.736 5.937 11.018 1.00 97.81 103 GLU A CA 1
ATOM 817 C C . GLU A 1 103 ? -3.917 7.000 10.271 1.00 97.81 103 GLU A C 1
ATOM 819 O O . GLU A 1 103 ? -4.476 7.801 9.518 1.00 97.81 103 GLU A O 1
ATOM 824 N N . GLN A 1 104 ? -2.584 6.973 10.378 1.00 97.62 104 GLN A N 1
ATOM 825 C CA . GLN A 1 104 ? -1.708 7.830 9.568 1.00 97.62 104 GLN A CA 1
ATOM 826 C C . GLN A 1 104 ? -1.876 7.578 8.065 1.00 97.62 104 GLN A C 1
ATOM 828 O O . GLN A 1 104 ? -2.035 8.528 7.296 1.00 97.62 104 GLN A O 1
ATOM 833 N N . LEU A 1 105 ? -1.853 6.311 7.642 1.00 97.88 105 LEU A N 1
ATOM 834 C CA . LEU A 1 105 ? -1.997 5.940 6.233 1.00 97.88 105 LEU A CA 1
ATOM 835 C C . LEU A 1 105 ? -3.378 6.314 5.697 1.00 97.88 105 LEU A C 1
ATOM 837 O O . LEU A 1 105 ? -3.479 6.908 4.623 1.00 97.88 105 LEU A O 1
ATOM 841 N N . ARG A 1 106 ? -4.436 6.037 6.467 1.00 97.25 106 ARG A N 1
ATOM 842 C CA . ARG A 1 106 ? -5.810 6.394 6.096 1.00 97.25 106 ARG A CA 1
ATOM 843 C C . ARG A 1 106 ? -6.000 7.897 5.992 1.00 97.25 106 ARG A C 1
ATOM 845 O O . ARG A 1 106 ? -6.615 8.347 5.030 1.00 97.25 106 ARG A O 1
ATOM 852 N N . LYS A 1 107 ? -5.432 8.678 6.916 1.00 96.94 107 LYS A N 1
ATOM 853 C CA . LYS A 1 107 ? -5.472 10.142 6.841 1.00 96.94 107 LYS A CA 1
ATOM 854 C C . LYS A 1 107 ? -4.892 10.637 5.517 1.00 96.94 107 LYS A C 1
ATOM 856 O O . LYS A 1 107 ? -5.529 11.441 4.859 1.00 96.94 107 LYS A O 1
ATOM 861 N N . ILE A 1 108 ? -3.733 10.127 5.099 1.00 95.81 108 ILE A N 1
ATOM 862 C CA . ILE A 1 108 ? -3.088 10.532 3.837 1.00 95.81 108 ILE A CA 1
ATOM 863 C C . ILE A 1 108 ? -3.883 10.056 2.614 1.00 95.81 108 ILE A C 1
ATOM 865 O O . ILE A 1 108 ? -3.982 10.777 1.622 1.00 95.81 108 ILE A O 1
ATOM 869 N N . ALA A 1 109 ? -4.423 8.837 2.656 1.00 94.50 109 ALA A N 1
ATOM 870 C CA . ALA A 1 109 ? -5.121 8.250 1.518 1.00 94.50 109 ALA A CA 1
ATOM 871 C C . ALA A 1 109 ? -6.513 8.849 1.280 1.00 94.50 109 ALA A C 1
ATOM 873 O O . ALA A 1 109 ? -6.963 8.904 0.137 1.00 94.50 109 ALA A O 1
ATOM 874 N N . LEU A 1 110 ? -7.186 9.291 2.342 1.00 93.56 110 LEU A N 1
ATOM 875 C CA . LEU A 1 110 ? -8.527 9.871 2.283 1.00 93.56 110 LEU A CA 1
ATOM 876 C C . LEU A 1 110 ? -8.524 11.401 2.245 1.00 93.56 110 LEU A C 1
ATOM 878 O O . LEU A 1 110 ? -9.569 11.991 1.958 1.00 93.56 110 LEU A O 1
ATOM 882 N N . ASP A 1 111 ? -7.388 12.047 2.528 1.00 89.50 111 ASP A N 1
ATOM 883 C CA . ASP A 1 111 ? -7.270 13.491 2.375 1.00 89.50 111 ASP A CA 1
ATOM 884 C C . ASP A 1 111 ? -7.433 13.839 0.896 1.00 89.50 111 ASP A C 1
ATOM 886 O O . ASP A 1 111 ? -6.577 13.563 0.049 1.00 89.50 111 ASP A O 1
ATOM 890 N N . LYS A 1 112 ? -8.594 14.408 0.572 1.00 66.06 112 LYS A N 1
ATOM 891 C CA . LYS A 1 112 ? -8.859 14.940 -0.754 1.00 66.06 112 LYS A CA 1
ATOM 892 C C . LYS A 1 112 ? -7.891 16.094 -0.932 1.00 66.06 112 LYS A C 1
ATOM 894 O O . LYS A 1 112 ? -8.150 17.179 -0.415 1.00 66.06 112 LYS A O 1
ATOM 899 N N . GLN A 1 113 ? -6.825 15.889 -1.708 1.00 57.06 113 GLN A N 1
ATOM 900 C CA . GLN A 1 113 ? -6.147 17.017 -2.332 1.00 57.06 113 GLN A CA 1
ATOM 901 C C . GLN A 1 113 ? -7.247 17.897 -2.921 1.00 57.06 113 GLN A C 1
ATOM 903 O O . GLN A 1 113 ? -8.076 17.441 -3.712 1.00 57.06 113 GLN A O 1
ATOM 908 N N . SER A 1 114 ? -7.318 19.119 -2.418 1.00 43.81 114 SER A N 1
ATOM 909 C CA . SER A 1 114 ? -8.324 20.131 -2.676 1.00 43.81 114 SER A CA 1
ATOM 910 C C . SER A 1 114 ? -8.279 20.559 -4.140 1.00 43.81 114 SER A C 1
ATOM 912 O O . SER A 1 114 ? -7.928 21.680 -4.473 1.00 43.81 114 SER A O 1
ATOM 914 N N . ASN A 1 115 ? -8.708 19.683 -5.043 1.00 45.03 115 ASN A N 1
ATOM 915 C CA . ASN A 1 115 ? -8.949 19.996 -6.441 1.00 45.03 115 ASN A CA 1
ATOM 916 C C . ASN A 1 115 ? -10.354 20.610 -6.582 1.00 45.03 115 ASN A C 1
ATOM 918 O O . ASN A 1 115 ? -11.177 20.196 -7.393 1.00 45.03 115 ASN A O 1
ATOM 922 N N . LYS A 1 116 ? -10.651 21.615 -5.746 1.00 40.94 116 LYS A N 1
ATOM 923 C CA . LYS A 1 116 ? -11.663 22.617 -6.073 1.00 40.94 116 LYS A CA 1
ATOM 924 C C . LYS A 1 116 ? -10.954 23.607 -6.985 1.00 40.94 116 LYS A C 1
ATOM 926 O O . LYS A 1 116 ? -10.293 24.521 -6.503 1.00 40.94 116 LYS A O 1
ATOM 931 N N . LYS A 1 117 ? -11.127 23.439 -8.300 1.00 39.84 117 LYS A N 1
ATOM 932 C CA . LYS A 1 117 ? -11.157 24.587 -9.211 1.00 39.84 117 LYS A CA 1
ATOM 933 C C . LYS A 1 117 ? -12.092 25.612 -8.566 1.00 39.84 117 LYS A C 1
ATOM 935 O O . LYS A 1 117 ? -13.305 25.415 -8.528 1.00 39.84 117 LYS A O 1
ATOM 940 N N . SER A 1 118 ? -11.525 26.651 -7.969 1.00 40.16 118 SER A N 1
ATOM 941 C CA . SER A 1 118 ? -12.253 27.866 -7.654 1.00 40.16 118 SER A CA 1
ATOM 942 C C . SER A 1 118 ? -12.798 28.396 -8.974 1.00 40.16 118 SER A C 1
ATOM 944 O O . SER A 1 118 ? -12.022 28.736 -9.860 1.00 40.16 118 SER A O 1
ATOM 946 N N . LYS A 1 119 ? -14.123 28.336 -9.106 1.00 47.69 119 LYS A N 1
ATOM 947 C CA . LYS A 1 119 ? -14.981 29.236 -9.880 1.00 47.69 119 LYS A CA 1
ATOM 948 C C . LYS A 1 119 ? -14.257 30.059 -10.962 1.00 47.69 119 LYS A C 1
ATOM 950 O O . LYS A 1 119 ? -13.697 31.104 -10.653 1.00 47.69 119 LYS A O 1
ATOM 955 N N . LEU A 1 120 ? -14.344 29.626 -12.221 1.00 45.28 120 LEU A N 1
ATOM 956 C CA . LEU A 1 120 ? -14.605 30.592 -13.289 1.00 45.28 120 LEU A CA 1
ATOM 957 C C . LEU A 1 120 ? -16.128 30.711 -13.370 1.00 45.28 120 LEU A C 1
ATOM 959 O O . LEU A 1 120 ? -16.787 29.927 -14.046 1.00 45.28 120 LEU A O 1
ATOM 963 N N . GLU A 1 121 ? -16.661 31.623 -12.569 1.00 48.56 121 GLU A N 1
ATOM 964 C CA . GLU A 1 121 ? -17.872 32.362 -12.899 1.00 48.56 121 GLU A CA 1
ATOM 965 C C . GLU A 1 121 ? -17.378 33.793 -13.106 1.00 48.56 121 GLU A C 1
ATOM 967 O O . GLU A 1 121 ? -17.005 34.438 -12.131 1.00 48.56 121 GLU A O 1
ATOM 972 N N . ASP A 1 122 ? -17.285 34.199 -14.368 1.00 47.66 122 ASP A N 1
ATOM 973 C CA . ASP A 1 122 ? -17.535 35.556 -14.858 1.00 47.66 122 ASP A CA 1
ATOM 974 C C . ASP A 1 122 ? -18.229 35.400 -16.219 1.00 47.66 122 ASP A C 1
ATOM 976 O O . ASP A 1 122 ? -17.706 34.621 -17.056 1.00 47.66 122 ASP A O 1
#

pLDDT: mean 85.46, std 19.57, range [39.84, 98.62]

Radius of gyration: 18.58 Å; chains: 1; bounding box: 54×66×36 Å